Protein AF-A0A9N9S9S5-F1 (afdb_monomer_lite)

Secondary structure (DSSP, 8-state):
--HHHHHHHHHHHHHHHHHHHHHHHHHHHHHHHHHHHHHHHHHHHHHHHHHTGGGGG---TT-HHHHHHHHHHHHHH-HHHHHHHHHHHHHHHHHHHHHTT--S-HHHHHHHHHHHHHHHHHHHHHHHH-----HHHHHHHHHHHHHHHHHHHHTT-

pLDDT: mean 83.49, std 8.88, range [47.41, 94.31]

Foldseek 3Di:
DPPVVVVVVVVVVVVVVVVLVVLVVLLVVLVVLLLVLLLLLLQLVLQLVVLLPCLVVQDDPPDPVVSVVVSVVSCVPRPSNVVSVVSNVVSVVSLVVSVVSPQDDPVLSCQQSVLSSQLSNVVNCCVPVVDDDDVVSNVVSVVSNVVSVVVSVVVSD

InterPro domains:
  IPR018908 Putative transmembrane family 234 [PF10639] (36-152)
  IPR018908 Putative transmembrane family 234 [PTHR28668] (36-154)
  IPR037185 Multidrug transporter EmrE superfamily [SSF103481] (78-153)

Structure (mmCIF, N/CA/C/O backbone):
data_AF-A0A9N9S9S5-F1
#
_entry.id   AF-A0A9N9S9S5-F1
#
loop_
_atom_site.group_PDB
_atom_site.id
_atom_site.type_symbol
_atom_site.label_atom_id
_atom_site.label_alt_id
_atom_site.label_comp_id
_atom_site.label_asym_id
_atom_site.label_entity_id
_atom_site.label_seq_id
_atom_site.pdbx_PDB_ins_code
_atom_site.Cartn_x
_atom_site.Cartn_y
_atom_site.Cartn_z
_atom_site.occupancy
_atom_site.B_iso_or_equiv
_atom_site.auth_seq_id
_atom_site.auth_comp_id
_atom_site.auth_asym_id
_atom_site.auth_atom_id
_atom_site.pdbx_PDB_model_num
ATOM 1 N N . MET A 1 1 ? 35.859 -17.314 -47.568 1.00 54.88 1 MET A N 1
ATOM 2 C CA . MET A 1 1 ? 35.724 -17.801 -46.173 1.00 54.88 1 MET A CA 1
ATOM 3 C C . MET A 1 1 ? 35.019 -16.821 -45.208 1.00 54.88 1 MET A C 1
ATOM 5 O O . MET A 1 1 ? 34.924 -17.140 -44.035 1.00 54.88 1 MET A O 1
ATOM 9 N N . CYS A 1 2 ? 34.433 -15.691 -45.648 1.00 57.50 2 CYS A N 1
ATOM 10 C CA . CYS A 1 2 ? 33.842 -14.680 -44.739 1.00 57.50 2 CYS A CA 1
ATOM 11 C C . CYS A 1 2 ? 32.332 -14.821 -44.436 1.00 57.50 2 CYS A C 1
ATOM 13 O O . CYS A 1 2 ? 31.781 -13.995 -43.712 1.00 57.50 2 CYS A O 1
ATOM 15 N N . CYS A 1 3 ? 31.638 -15.824 -44.986 1.00 56.53 3 CYS A N 1
ATOM 16 C CA . CYS A 1 3 ? 30.181 -15.947 -44.824 1.00 56.53 3 CYS A CA 1
ATOM 17 C C . CYS A 1 3 ? 29.771 -16.503 -43.443 1.00 56.53 3 CYS A C 1
ATOM 19 O O . CYS A 1 3 ? 28.713 -16.152 -42.933 1.00 56.53 3 CYS A O 1
ATOM 21 N N . GLY A 1 4 ? 30.630 -17.315 -42.809 1.00 58.72 4 GLY A N 1
ATOM 22 C CA . GLY A 1 4 ? 30.365 -17.905 -41.489 1.00 58.72 4 GLY A CA 1
ATOM 23 C C . GLY A 1 4 ? 30.477 -16.913 -40.326 1.00 58.72 4 GLY A C 1
ATOM 24 O O . GLY A 1 4 ? 29.655 -16.953 -39.418 1.00 58.72 4 GLY A O 1
ATOM 25 N N . SER A 1 5 ? 31.430 -15.973 -40.381 1.00 61.41 5 SER A N 1
ATOM 26 C CA . SER A 1 5 ? 31.629 -14.977 -39.310 1.00 61.41 5 SER A CA 1
ATOM 27 C C . SER A 1 5 ? 30.457 -13.998 -39.206 1.00 61.41 5 SER A C 1
ATOM 29 O O . SER A 1 5 ? 29.951 -13.771 -38.116 1.00 61.41 5 SER A O 1
ATOM 31 N N . LYS A 1 6 ? 29.944 -13.492 -40.341 1.00 66.06 6 LYS A N 1
ATOM 32 C CA . LYS A 1 6 ? 28.780 -12.585 -40.354 1.00 66.06 6 LYS A CA 1
ATOM 33 C C . LYS A 1 6 ? 27.503 -13.253 -39.839 1.00 66.06 6 LYS A C 1
ATOM 35 O O . LYS A 1 6 ? 26.682 -12.603 -39.204 1.00 66.06 6 LYS A O 1
ATOM 40 N N . SER A 1 7 ? 27.331 -14.548 -40.110 1.00 70.12 7 SER A N 1
ATOM 41 C CA . SER A 1 7 ? 26.181 -15.310 -39.613 1.00 70.12 7 SER A CA 1
ATOM 42 C C . SER A 1 7 ? 26.247 -15.520 -38.098 1.00 70.12 7 SER A C 1
ATOM 44 O O . SER A 1 7 ? 25.217 -15.443 -37.430 1.00 70.12 7 SER A O 1
ATOM 46 N N . LEU A 1 8 ? 27.440 -15.775 -37.554 1.00 70.88 8 LEU A N 1
ATOM 47 C CA . LEU A 1 8 ? 27.661 -15.930 -36.114 1.00 70.88 8 LEU A CA 1
ATOM 48 C C . LEU A 1 8 ? 27.478 -14.602 -35.368 1.00 70.88 8 LEU A C 1
ATOM 50 O O . LEU A 1 8 ? 26.770 -14.582 -34.363 1.00 70.88 8 LEU A O 1
ATOM 54 N N . ASP A 1 9 ? 28.013 -13.499 -35.899 1.00 78.69 9 ASP A N 1
ATOM 55 C CA . ASP A 1 9 ? 27.847 -12.162 -35.310 1.00 78.69 9 ASP A CA 1
ATOM 56 C C . ASP A 1 9 ? 26.378 -11.722 -35.294 1.00 78.69 9 ASP A C 1
ATOM 58 O O . ASP A 1 9 ? 25.892 -11.240 -34.273 1.00 78.69 9 ASP A O 1
ATOM 62 N N . ASN A 1 10 ? 25.634 -11.955 -36.382 1.00 79.69 10 ASN A N 1
ATOM 63 C CA . ASN A 1 10 ? 24.202 -11.648 -36.432 1.00 79.69 10 ASN A CA 1
ATOM 64 C C . ASN A 1 10 ? 23.404 -12.488 -35.428 1.00 79.69 10 ASN A C 1
ATOM 66 O O . ASN A 1 10 ? 22.529 -11.960 -34.749 1.00 79.69 10 ASN A O 1
ATOM 70 N N . THR A 1 11 ? 23.735 -13.774 -35.280 1.00 85.31 11 THR A N 1
ATOM 71 C CA . THR A 1 11 ? 23.063 -14.654 -34.310 1.00 85.31 11 THR A CA 1
ATOM 72 C C . THR A 1 11 ? 23.349 -14.214 -32.870 1.00 85.31 11 THR A C 1
ATOM 74 O O . THR A 1 11 ? 22.448 -14.221 -32.032 1.00 85.31 11 THR A O 1
ATOM 77 N N . ALA A 1 12 ? 24.580 -13.784 -32.577 1.00 82.25 12 ALA A N 1
ATOM 78 C CA . ALA A 1 12 ? 24.959 -13.255 -31.268 1.00 82.25 12 ALA A CA 1
ATOM 79 C C . ALA A 1 12 ? 24.251 -11.922 -30.956 1.00 82.25 12 ALA A C 1
ATOM 81 O O . ALA A 1 12 ? 23.727 -11.754 -29.857 1.00 82.25 12 ALA A O 1
ATOM 82 N N . LEU A 1 13 ? 24.154 -11.014 -31.932 1.00 83.50 13 LEU A N 1
ATOM 83 C CA . LEU A 1 13 ? 23.401 -9.755 -31.826 1.00 83.50 13 LEU A CA 1
ATOM 84 C C . LEU A 1 13 ? 21.892 -9.981 -31.641 1.00 83.50 13 LEU A C 1
ATOM 86 O O . LEU A 1 13 ? 21.238 -9.295 -30.852 1.00 83.50 13 LEU A O 1
ATOM 90 N N . GLU A 1 14 ? 21.320 -10.959 -32.340 1.00 84.75 14 GLU A N 1
ATOM 91 C CA . GLU A 1 14 ? 19.917 -11.351 -32.187 1.00 84.75 14 GLU A CA 1
ATOM 92 C C . GLU A 1 14 ? 19.631 -12.028 -30.839 1.00 84.75 14 GLU A C 1
ATOM 94 O O . GLU A 1 14 ? 18.537 -11.873 -30.291 1.00 84.75 14 GLU A O 1
ATOM 99 N N . ALA A 1 15 ? 20.584 -12.788 -30.296 1.00 81.88 15 ALA A N 1
ATOM 100 C CA . ALA A 1 15 ? 20.473 -13.388 -28.970 1.00 81.88 15 ALA A CA 1
ATOM 101 C C . ALA A 1 15 ? 20.592 -12.325 -27.864 1.00 81.88 15 ALA A C 1
ATOM 103 O O . ALA A 1 15 ? 19.766 -12.304 -26.952 1.00 81.88 15 ALA A O 1
ATOM 104 N N . ASP A 1 16 ? 21.548 -11.399 -27.985 1.00 82.00 16 ASP A N 1
ATOM 105 C CA . ASP A 1 16 ? 21.746 -10.275 -27.060 1.00 82.00 16 ASP A CA 1
ATOM 106 C C . ASP A 1 16 ? 20.537 -9.324 -27.047 1.00 82.00 16 ASP A C 1
ATOM 108 O O . ASP A 1 16 ? 20.014 -8.980 -25.988 1.00 82.00 16 ASP A O 1
ATOM 112 N N . SER A 1 17 ? 20.004 -8.963 -28.219 1.00 81.12 17 SER A N 1
ATOM 113 C CA . SER A 1 17 ? 18.791 -8.137 -28.319 1.00 81.12 17 SER A CA 1
ATOM 114 C C . SER A 1 17 ? 17.546 -8.835 -27.761 1.00 81.12 17 SER A C 1
ATOM 116 O O . SER A 1 17 ? 16.758 -8.200 -27.057 1.00 81.12 17 SER A O 1
ATOM 118 N N . ARG A 1 18 ? 17.374 -10.146 -27.991 1.00 82.00 18 ARG A N 1
ATOM 119 C CA . ARG A 1 18 ? 16.298 -10.934 -27.363 1.00 82.00 18 ARG A CA 1
ATOM 120 C C . ARG A 1 18 ? 16.449 -11.008 -25.847 1.00 82.00 18 ARG A C 1
ATOM 122 O O . ARG A 1 18 ? 15.448 -10.896 -25.139 1.00 82.00 18 ARG A O 1
ATOM 129 N N . GLN A 1 19 ? 17.671 -11.160 -25.344 1.00 81.19 19 GLN A N 1
ATOM 130 C CA . GLN A 1 19 ? 17.939 -11.214 -23.912 1.00 81.19 19 GLN A CA 1
ATOM 131 C C . GLN A 1 19 ? 17.715 -9.853 -23.238 1.00 81.19 19 GLN A C 1
ATOM 133 O O . GLN A 1 19 ? 17.028 -9.807 -22.216 1.00 81.19 19 GLN A O 1
ATOM 138 N N . ARG A 1 20 ? 18.171 -8.745 -23.846 1.00 79.62 20 ARG A N 1
ATOM 139 C CA . ARG A 1 20 ? 17.842 -7.375 -23.406 1.00 79.62 20 ARG A CA 1
ATOM 140 C C . ARG A 1 20 ? 16.338 -7.131 -23.393 1.00 79.62 20 ARG A C 1
ATOM 142 O O . ARG A 1 20 ? 15.807 -6.708 -22.371 1.00 79.62 20 ARG A O 1
ATOM 149 N N . ASN A 1 21 ? 15.636 -7.457 -24.479 1.00 82.38 21 ASN A N 1
ATOM 150 C CA . ASN A 1 21 ? 14.185 -7.281 -24.547 1.00 82.38 21 ASN A CA 1
ATOM 151 C C . ASN A 1 21 ? 13.471 -8.117 -23.478 1.00 82.38 21 ASN A C 1
ATOM 153 O O . ASN A 1 21 ? 12.602 -7.605 -22.779 1.00 82.38 21 ASN A O 1
ATOM 157 N N . SER A 1 22 ? 13.855 -9.385 -23.286 1.00 80.88 22 SER A N 1
ATOM 158 C CA . SER A 1 22 ? 13.271 -10.221 -22.231 1.00 80.88 22 SER A CA 1
ATOM 159 C C . SER A 1 22 ? 13.536 -9.670 -20.828 1.00 80.88 22 SER A C 1
ATOM 161 O O . SER A 1 22 ? 12.650 -9.789 -19.980 1.00 80.88 22 SER A O 1
ATOM 163 N N . SER A 1 23 ? 14.717 -9.102 -20.575 1.00 77.12 23 SER A N 1
ATOM 164 C CA . SER A 1 23 ? 15.041 -8.444 -19.304 1.00 77.12 23 SER A CA 1
ATOM 165 C C . SER A 1 23 ? 14.154 -7.221 -19.084 1.00 77.12 23 SER A C 1
ATOM 167 O O . SER A 1 23 ? 13.489 -7.124 -18.056 1.00 77.12 23 SER A O 1
ATOM 169 N N . PHE A 1 24 ? 14.029 -6.371 -20.102 1.00 78.31 24 PHE A N 1
ATOM 170 C CA . PHE A 1 24 ? 13.201 -5.170 -20.063 1.00 78.31 24 PHE A CA 1
ATOM 171 C C . PHE A 1 24 ? 11.711 -5.483 -19.825 1.00 78.31 24 PHE A C 1
ATOM 173 O O . PHE A 1 24 ? 11.062 -4.857 -18.989 1.00 78.31 24 PHE A O 1
ATOM 180 N N . TYR A 1 25 ? 11.149 -6.500 -20.495 1.00 79.44 25 TYR A N 1
ATOM 181 C CA . TYR A 1 25 ? 9.756 -6.911 -20.261 1.00 79.44 25 TYR A CA 1
ATOM 182 C C . TYR A 1 25 ? 9.533 -7.455 -18.844 1.00 79.44 25 TYR A C 1
ATOM 184 O O . TYR A 1 25 ? 8.505 -7.164 -18.229 1.00 79.44 25 TYR A O 1
ATOM 192 N N . LYS A 1 26 ? 10.494 -8.215 -18.298 1.00 76.94 26 LYS A N 1
ATOM 193 C CA . LYS A 1 26 ? 10.446 -8.671 -16.898 1.00 76.94 26 LYS A CA 1
ATOM 194 C C . LYS A 1 26 ? 10.548 -7.497 -15.927 1.00 76.94 26 LYS A C 1
ATOM 196 O O . LYS A 1 26 ? 9.822 -7.483 -14.931 1.00 76.94 26 LYS A O 1
ATOM 201 N N . SER A 1 27 ? 11.385 -6.511 -16.245 1.00 76.12 27 SER A N 1
ATOM 202 C CA . SER A 1 27 ? 11.550 -5.285 -15.469 1.00 76.12 27 SER A CA 1
ATOM 203 C C . SER A 1 27 ? 10.244 -4.519 -15.337 1.00 76.12 27 SER A C 1
ATOM 205 O O . SER A 1 27 ? 9.685 -4.375 -14.244 1.00 76.12 27 SER A O 1
ATOM 207 N N . GLN A 1 28 ? 9.671 -4.170 -16.486 1.00 80.25 28 GLN A N 1
ATOM 208 C CA . GLN A 1 28 ? 8.401 -3.470 -16.564 1.00 80.25 28 GLN A CA 1
ATOM 209 C C . GLN A 1 28 ? 7.298 -4.241 -15.839 1.00 80.25 28 GLN A C 1
ATOM 211 O O . GLN A 1 28 ? 6.601 -3.665 -15.006 1.00 80.25 28 GLN A O 1
ATOM 216 N N . MET A 1 29 ? 7.153 -5.546 -16.081 1.00 83.19 29 MET A N 1
ATOM 217 C CA . MET A 1 29 ? 6.124 -6.353 -15.416 1.00 83.19 29 MET A CA 1
ATOM 218 C C . MET A 1 29 ? 6.258 -6.332 -13.886 1.00 83.19 29 MET A C 1
ATOM 220 O O . MET A 1 29 ? 5.259 -6.213 -13.178 1.00 83.19 29 MET A O 1
ATOM 224 N N . THR A 1 30 ? 7.481 -6.388 -13.365 1.00 81.94 30 THR A N 1
AT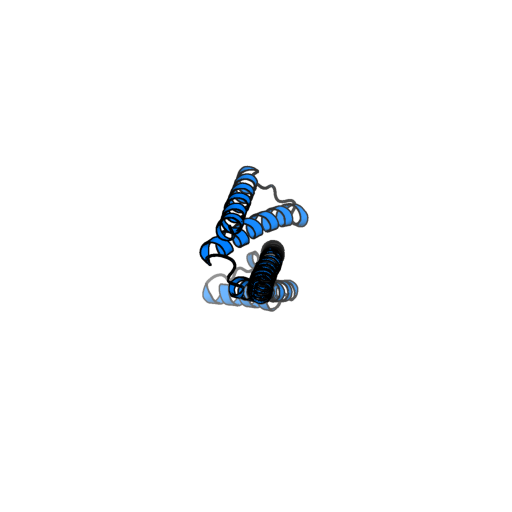OM 225 C CA . THR A 1 30 ? 7.738 -6.382 -11.919 1.00 81.94 30 THR A CA 1
ATOM 226 C C . THR A 1 30 ? 7.400 -5.032 -11.282 1.00 81.94 30 THR A C 1
ATOM 228 O O . THR A 1 30 ? 6.766 -4.999 -10.227 1.00 81.94 30 THR A O 1
ATOM 231 N N . LEU A 1 31 ? 7.734 -3.914 -11.937 1.00 83.25 31 LEU A N 1
ATOM 232 C CA . LEU A 1 31 ? 7.352 -2.577 -11.466 1.00 83.25 31 LEU A CA 1
ATOM 233 C C . LEU A 1 31 ? 5.829 -2.412 -11.391 1.00 83.25 31 LEU A C 1
ATOM 235 O O . LEU A 1 31 ? 5.313 -1.885 -10.402 1.00 83.25 31 LEU A O 1
ATOM 239 N N . HIS A 1 32 ? 5.099 -2.923 -12.389 1.00 87.38 32 HIS A N 1
ATOM 240 C CA . HIS A 1 32 ? 3.634 -2.922 -12.367 1.00 87.38 32 HIS A CA 1
ATOM 241 C C . HIS A 1 32 ? 3.087 -3.748 -11.194 1.00 87.38 32 HIS A C 1
ATOM 243 O O . HIS A 1 32 ? 2.152 -3.313 -10.525 1.00 87.38 32 HIS A O 1
ATOM 249 N N . LEU A 1 33 ? 3.682 -4.905 -10.890 1.00 89.38 33 LEU A N 1
ATOM 250 C CA . LEU A 1 33 ? 3.268 -5.733 -9.753 1.00 89.38 33 LEU A CA 1
ATOM 251 C C . LEU A 1 33 ? 3.510 -5.045 -8.401 1.00 89.38 33 LEU A C 1
ATOM 253 O O . LEU A 1 33 ? 2.635 -5.093 -7.531 1.00 89.38 33 LEU A O 1
ATOM 257 N N . TYR A 1 34 ? 4.647 -4.363 -8.220 1.00 89.44 34 TYR A N 1
ATOM 258 C CA . TYR A 1 34 ? 4.900 -3.565 -7.013 1.00 89.44 34 TYR A CA 1
ATOM 259 C C . TYR A 1 34 ? 3.918 -2.405 -6.878 1.00 89.44 34 TYR A C 1
ATOM 261 O O . TYR A 1 34 ? 3.399 -2.165 -5.788 1.00 89.44 34 TYR A O 1
ATOM 269 N N . PHE A 1 35 ? 3.608 -1.725 -7.983 1.00 90.06 35 PHE A N 1
ATOM 270 C CA . PHE A 1 35 ? 2.611 -0.661 -7.992 1.00 90.06 35 PHE A CA 1
ATOM 271 C C . PHE A 1 35 ? 1.230 -1.179 -7.572 1.00 90.06 35 PHE A C 1
ATOM 273 O O . PHE A 1 35 ? 0.614 -0.621 -6.665 1.00 90.06 35 PHE A O 1
ATOM 280 N N . MET A 1 36 ? 0.768 -2.285 -8.164 1.00 91.25 36 MET A N 1
ATOM 281 C CA . MET A 1 36 ? -0.521 -2.896 -7.813 1.00 91.25 36 MET A CA 1
ATOM 282 C C . MET A 1 36 ? -0.562 -3.338 -6.350 1.00 91.25 36 MET A C 1
ATOM 284 O O . MET A 1 36 ? -1.548 -3.087 -5.661 1.00 91.25 36 MET A O 1
ATOM 288 N N . THR A 1 37 ? 0.525 -3.931 -5.854 1.00 93.25 37 THR A N 1
ATOM 289 C CA . THR A 1 37 ? 0.673 -4.299 -4.440 1.00 93.25 37 THR A CA 1
ATOM 290 C C . THR A 1 37 ? 0.541 -3.074 -3.536 1.00 93.25 37 THR A C 1
ATOM 292 O O . THR A 1 37 ? -0.225 -3.096 -2.574 1.00 93.25 37 THR A O 1
ATOM 295 N N . ALA A 1 38 ? 1.252 -1.990 -3.854 1.00 93.25 38 ALA A N 1
ATOM 296 C CA . ALA A 1 38 ? 1.235 -0.768 -3.062 1.00 93.25 38 ALA A CA 1
ATOM 297 C C . ALA A 1 38 ? -0.138 -0.086 -3.065 1.00 93.25 38 ALA A C 1
ATOM 299 O O . ALA A 1 38 ? -0.569 0.435 -2.036 1.00 93.25 38 ALA A O 1
ATOM 300 N N . VAL A 1 39 ? -0.848 -0.111 -4.198 1.00 93.19 39 VAL A N 1
ATOM 301 C CA . VAL A 1 39 ? -2.228 0.380 -4.279 1.00 93.19 39 VAL A CA 1
ATOM 302 C C . VAL A 1 39 ? -3.146 -0.469 -3.411 1.00 93.19 39 VAL A C 1
ATOM 304 O O . VAL A 1 39 ? -3.908 0.076 -2.611 1.00 93.19 39 VAL A O 1
ATOM 307 N N . LEU A 1 40 ? -3.042 -1.793 -3.532 1.00 93.50 40 LEU A N 1
ATOM 308 C CA . LEU A 1 40 ? -3.861 -2.731 -2.781 1.00 93.50 40 LEU A CA 1
ATOM 309 C C . LEU A 1 40 ? -3.685 -2.524 -1.277 1.00 93.50 40 LEU A C 1
ATOM 311 O O . LEU A 1 40 ? -4.667 -2.242 -0.596 1.00 93.50 40 LEU A O 1
ATOM 315 N N . TRP A 1 41 ? -2.442 -2.561 -0.786 1.00 94.31 41 TRP A N 1
ATOM 316 C CA . TRP A 1 41 ? -2.124 -2.309 0.620 1.00 94.31 41 TRP A CA 1
ATOM 317 C C . TRP A 1 41 ? -2.484 -0.897 1.062 1.00 94.31 41 TRP A C 1
ATOM 319 O O . TRP A 1 41 ? -3.022 -0.712 2.151 1.00 94.31 41 TRP A O 1
ATOM 329 N N . GLY A 1 42 ? -2.235 0.114 0.232 1.00 93.31 42 GLY A N 1
ATOM 330 C CA . GLY A 1 42 ? -2.533 1.496 0.588 1.00 93.31 42 GLY A CA 1
ATOM 331 C C . GLY A 1 42 ? -4.023 1.714 0.841 1.00 93.31 42 GLY A C 1
ATOM 332 O O . GLY A 1 42 ? -4.408 2.372 1.809 1.00 93.31 42 GLY A O 1
ATOM 333 N N . VAL A 1 43 ? -4.870 1.104 0.011 1.00 93.06 43 VAL A N 1
ATOM 334 C CA . VAL A 1 43 ? -6.324 1.174 0.160 1.00 93.06 43 VAL A CA 1
ATOM 335 C C . VAL A 1 43 ? -6.799 0.311 1.329 1.00 93.06 43 VAL A C 1
ATOM 337 O O . VAL A 1 43 ? -7.510 0.808 2.210 1.00 93.06 43 VAL A O 1
ATOM 340 N N . THR A 1 44 ? -6.392 -0.961 1.392 1.00 93.62 44 THR A N 1
ATOM 341 C CA . THR A 1 44 ? -6.831 -1.880 2.455 1.00 93.62 44 THR A CA 1
ATOM 342 C C . THR A 1 44 ? -6.408 -1.406 3.837 1.00 93.62 44 THR A C 1
ATOM 344 O O . THR A 1 44 ? -7.190 -1.557 4.770 1.00 93.62 44 THR A O 1
ATOM 347 N N . ASN A 1 45 ? -5.248 -0.762 3.988 1.00 93.00 45 ASN A N 1
ATOM 348 C CA . ASN A 1 45 ? -4.792 -0.205 5.265 1.00 93.00 45 ASN A CA 1
ATOM 349 C C . ASN A 1 45 ? -5.766 0.843 5.826 1.00 93.00 45 ASN A C 1
ATOM 351 O O . ASN A 1 45 ? -6.090 0.821 7.019 1.00 93.00 45 ASN A O 1
ATOM 355 N N . VAL A 1 46 ? -6.290 1.732 4.975 1.00 92.69 46 VAL A N 1
ATOM 356 C CA . VAL A 1 46 ? -7.298 2.724 5.387 1.00 92.69 46 VAL A CA 1
ATOM 357 C C . VAL A 1 46 ? -8.631 2.047 5.686 1.00 92.69 46 VAL A C 1
ATOM 359 O O . VAL A 1 46 ? -9.253 2.339 6.709 1.00 92.69 46 VAL A O 1
ATOM 362 N N . LEU A 1 47 ? -9.064 1.111 4.838 1.00 91.25 47 LEU A N 1
ATOM 363 C CA . LEU A 1 47 ? -10.322 0.390 5.043 1.00 91.25 47 LEU A CA 1
ATOM 364 C C . LEU A 1 47 ? -10.297 -0.456 6.321 1.00 91.25 47 LEU A C 1
ATOM 366 O O . LEU A 1 47 ? -11.276 -0.447 7.059 1.00 91.25 47 LEU A O 1
ATOM 370 N N . LEU A 1 48 ? -9.192 -1.139 6.628 1.00 91.06 48 LEU A N 1
ATOM 371 C CA . LEU A 1 48 ? -9.017 -1.914 7.860 1.00 91.06 48 LEU A CA 1
ATOM 372 C C . LEU A 1 48 ? -9.135 -1.010 9.082 1.00 91.06 48 LEU A C 1
ATOM 374 O O . LEU A 1 48 ? -9.901 -1.321 9.991 1.00 91.06 48 LEU A O 1
ATOM 378 N N . LYS A 1 49 ? -8.441 0.136 9.071 1.00 89.56 49 LYS A N 1
ATOM 379 C CA . LYS A 1 49 ? -8.524 1.142 10.137 1.00 89.56 49 LYS A CA 1
ATOM 380 C C . LYS A 1 49 ? -9.940 1.693 10.292 1.00 89.56 49 LYS A C 1
ATOM 382 O O . LYS A 1 49 ? -10.393 1.914 11.411 1.00 89.56 49 LYS A O 1
ATOM 387 N N . ARG A 1 50 ? -10.651 1.917 9.186 1.00 88.50 50 ARG A N 1
ATOM 388 C CA . ARG A 1 50 ? -12.043 2.380 9.198 1.00 88.50 50 ARG A CA 1
ATOM 389 C C . ARG A 1 50 ? -12.986 1.314 9.756 1.00 88.50 50 ARG A C 1
ATOM 391 O O . ARG A 1 50 ? -13.820 1.629 10.600 1.00 88.50 50 ARG A O 1
ATOM 398 N N . ASN A 1 51 ? -12.842 0.071 9.307 1.00 87.19 51 ASN A N 1
ATOM 399 C CA . ASN A 1 51 ? -13.692 -1.057 9.686 1.00 87.19 51 ASN A CA 1
ATOM 400 C C . ASN A 1 51 ? -13.442 -1.531 11.126 1.00 87.19 51 ASN A C 1
ATOM 402 O O . ASN A 1 51 ? -14.319 -2.160 11.710 1.00 87.19 51 ASN A O 1
ATOM 406 N N . SER A 1 52 ? -12.292 -1.200 11.717 1.00 86.94 52 SER A N 1
ATOM 407 C CA . SER A 1 52 ? -11.968 -1.501 13.115 1.00 86.94 52 SER A CA 1
ATOM 408 C C . SER A 1 52 ? -12.338 -0.388 14.105 1.00 86.94 52 SER A C 1
ATOM 410 O O . SER A 1 52 ? -12.152 -0.572 15.305 1.00 86.94 52 SER A O 1
ATOM 412 N N . LYS A 1 53 ? -12.898 0.753 13.663 1.00 84.75 53 LYS A N 1
ATOM 413 C CA . LYS A 1 53 ? -13.244 1.882 14.558 1.00 84.75 53 LYS A CA 1
ATOM 414 C C . LYS A 1 53 ? -14.155 1.481 15.727 1.00 84.75 53 LYS A C 1
ATOM 416 O O . LYS A 1 53 ? -13.916 1.951 16.835 1.00 84.75 53 LYS A O 1
ATOM 421 N N . GLY A 1 54 ? -15.117 0.582 15.500 1.00 80.25 54 GLY A N 1
ATOM 422 C CA . GLY A 1 54 ? -16.055 0.112 16.531 1.00 80.25 54 GLY A CA 1
ATOM 423 C C . GLY A 1 54 ? -15.454 -0.822 17.590 1.00 80.25 54 GLY A C 1
ATOM 424 O O . GLY A 1 54 ? -16.116 -1.115 18.577 1.00 80.25 54 GLY A O 1
ATOM 425 N N . ILE A 1 55 ? -14.189 -1.245 17.449 1.00 84.00 55 ILE A N 1
ATOM 426 C CA . ILE A 1 55 ? -13.466 -1.949 18.525 1.00 84.00 55 ILE A CA 1
ATOM 427 C C . ILE A 1 55 ? -13.359 -1.070 19.771 1.00 84.00 55 ILE A C 1
ATOM 429 O O . ILE A 1 55 ? -13.443 -1.571 20.886 1.00 84.00 55 ILE A O 1
ATOM 433 N N . LYS A 1 56 ? -13.173 0.245 19.592 1.00 79.94 56 LYS A N 1
ATOM 434 C CA . LYS A 1 56 ? -12.918 1.182 20.700 1.00 79.94 56 LYS A CA 1
ATOM 435 C C . LYS A 1 56 ? -14.091 1.316 21.671 1.00 79.94 56 LYS A C 1
ATOM 437 O O . LYS A 1 56 ? -13.890 1.774 22.796 1.00 79.94 56 LYS A O 1
ATOM 442 N N . ASP A 1 57 ? -15.279 0.918 21.232 1.00 82.88 57 ASP A N 1
ATOM 443 C CA . ASP A 1 57 ? -16.503 0.953 22.026 1.00 82.88 57 ASP A CA 1
ATOM 444 C C . ASP A 1 57 ? -16.627 -0.283 22.939 1.00 82.88 57 ASP A C 1
ATOM 446 O O . ASP A 1 57 ? -17.447 -0.302 23.855 1.00 82.88 57 ASP A O 1
ATOM 450 N N . ILE A 1 58 ? -15.783 -1.304 22.743 1.00 81.31 58 ILE A N 1
ATOM 451 C CA . ILE A 1 58 ? -15.748 -2.522 23.554 1.00 81.31 58 ILE A CA 1
ATOM 452 C C . ILE A 1 58 ? -14.788 -2.306 24.719 1.00 81.31 58 ILE A C 1
ATOM 454 O O . ILE A 1 58 ? -13.569 -2.350 24.567 1.00 81.31 58 ILE A O 1
ATOM 458 N N . LYS A 1 59 ? -15.340 -2.097 25.913 1.00 82.25 59 LYS A N 1
ATOM 459 C CA . LYS A 1 59 ? -14.567 -2.047 27.156 1.00 82.25 59 LYS A CA 1
ATOM 460 C C . LYS A 1 59 ? -15.088 -3.104 28.112 1.00 82.25 59 LYS A C 1
ATOM 462 O O . LYS A 1 59 ? -16.243 -3.057 28.521 1.00 82.25 59 LYS A O 1
ATOM 467 N N . ILE A 1 60 ? -14.228 -4.058 28.455 1.00 80.38 60 ILE A N 1
ATOM 468 C CA . ILE A 1 60 ? -14.491 -5.023 29.520 1.00 80.38 60 ILE A CA 1
ATOM 469 C C . ILE A 1 60 ? -13.660 -4.602 30.720 1.00 80.38 60 ILE A C 1
ATOM 471 O O . ILE A 1 60 ? -12.430 -4.634 30.684 1.00 80.38 60 ILE A O 1
ATOM 475 N N . GLU A 1 61 ? -14.340 -4.199 31.785 1.00 72.62 61 GLU A N 1
ATOM 476 C CA . GLU A 1 61 ? -13.678 -3.891 33.043 1.00 72.62 61 GLU A CA 1
ATOM 477 C C . GLU A 1 61 ? -13.198 -5.193 33.703 1.00 72.62 61 GLU A C 1
ATOM 479 O O . GLU A 1 61 ? -13.881 -6.217 33.672 1.00 72.62 61 GLU A O 1
ATOM 484 N N . ASN A 1 62 ? -12.007 -5.154 34.303 1.00 73.25 62 ASN A N 1
ATOM 485 C CA . ASN A 1 62 ? -11.412 -6.220 35.123 1.00 73.25 62 ASN A CA 1
ATOM 486 C C . ASN A 1 62 ? -10.756 -7.425 34.416 1.00 73.25 62 ASN A C 1
ATOM 488 O O . ASN A 1 62 ? -10.287 -8.328 35.105 1.00 73.25 62 ASN A O 1
ATOM 492 N N . SER A 1 63 ? -10.604 -7.453 33.083 1.00 83.94 63 SER A N 1
ATOM 493 C CA . SER A 1 63 ? -9.736 -8.462 32.438 1.00 83.94 63 SER A CA 1
ATOM 494 C C . SER A 1 63 ? -9.224 -8.056 31.054 1.00 83.94 63 SER A C 1
ATOM 496 O O . SER A 1 63 ? -9.989 -7.949 30.097 1.00 83.94 63 SER A O 1
ATOM 498 N N . LYS A 1 64 ? -7.893 -7.930 30.925 1.00 85.62 64 LYS A N 1
ATOM 499 C CA . LYS A 1 64 ? -7.216 -7.646 29.644 1.00 85.62 64 LYS A CA 1
ATOM 500 C C . LYS A 1 64 ? -7.391 -8.775 28.625 1.00 85.62 64 LYS A C 1
ATOM 502 O O . LYS A 1 64 ? -7.532 -8.510 27.438 1.00 85.62 64 LYS A O 1
ATOM 507 N N . VAL A 1 65 ? -7.395 -10.030 29.082 1.00 89.38 65 VA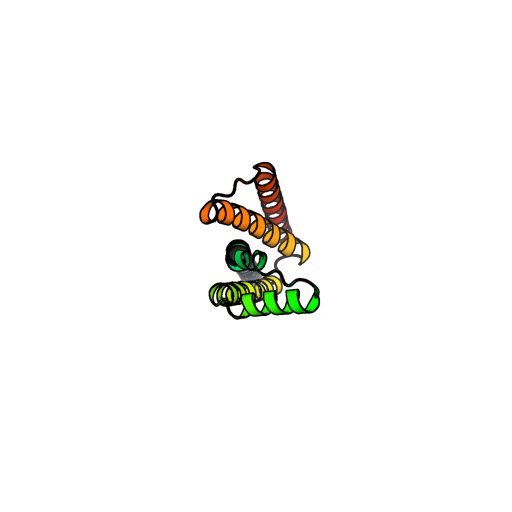L A N 1
ATOM 508 C CA . VAL A 1 65 ? -7.548 -11.198 28.197 1.00 89.38 65 VAL A CA 1
ATOM 509 C C . VAL A 1 65 ? -8.961 -11.246 27.623 1.00 89.38 65 VAL A C 1
ATOM 511 O O . VAL A 1 65 ? -9.128 -11.420 26.419 1.00 89.38 65 VAL A O 1
ATOM 514 N N . ASN A 1 66 ? -9.976 -11.018 28.461 1.00 85.81 66 ASN A N 1
ATOM 515 C CA . ASN A 1 66 ? -11.365 -11.002 28.004 1.00 85.81 66 ASN A CA 1
ATOM 516 C C . ASN A 1 66 ? -11.629 -9.819 27.073 1.00 85.81 66 ASN A C 1
ATOM 518 O O . ASN A 1 66 ? -12.360 -9.977 26.099 1.00 85.81 66 ASN A O 1
ATOM 522 N N . GLN A 1 67 ? -11.000 -8.667 27.330 1.00 88.44 67 GLN A N 1
ATOM 523 C CA . GLN A 1 67 ? -11.050 -7.524 26.425 1.00 88.44 67 GLN A CA 1
ATOM 524 C C . GLN A 1 67 ? -10.497 -7.889 25.039 1.00 88.44 67 GLN A C 1
ATOM 526 O O . GLN A 1 67 ? -11.224 -7.760 24.060 1.00 88.44 67 GLN A O 1
ATOM 531 N N . ILE A 1 68 ? -9.278 -8.439 24.951 1.00 86.94 68 ILE A N 1
ATOM 532 C CA . ILE A 1 68 ? -8.688 -8.867 23.668 1.00 86.94 68 ILE A CA 1
ATOM 533 C C . ILE A 1 68 ? -9.588 -9.890 22.961 1.00 86.94 68 ILE A C 1
ATOM 535 O O . ILE A 1 68 ? -9.795 -9.802 21.753 1.00 86.94 68 ILE A O 1
ATOM 539 N N . LEU A 1 69 ? -10.157 -10.847 23.699 1.00 89.38 69 LEU A N 1
ATOM 540 C CA . LEU A 1 69 ? -11.028 -11.868 23.119 1.00 89.38 69 LEU A CA 1
ATOM 541 C C . LEU A 1 69 ? -12.335 -11.271 22.569 1.00 89.38 69 LEU A C 1
ATOM 543 O O . LEU A 1 69 ? -12.806 -11.689 21.512 1.00 89.38 69 LEU A O 1
ATOM 547 N N . ALA A 1 70 ? -12.908 -10.278 23.252 1.00 86.19 70 ALA A N 1
ATOM 548 C CA . ALA A 1 70 ? -14.103 -9.570 22.801 1.00 86.19 70 ALA A CA 1
ATOM 549 C C . ALA A 1 70 ? -13.826 -8.680 21.579 1.00 86.19 70 ALA A C 1
ATOM 551 O O . ALA A 1 70 ? -14.611 -8.688 20.630 1.00 86.19 70 ALA A O 1
ATOM 552 N N . GLU A 1 71 ? -12.691 -7.977 21.563 1.00 87.69 71 GLU A N 1
ATOM 553 C CA . GLU A 1 71 ? -12.229 -7.196 20.411 1.00 87.69 71 GLU A CA 1
ATOM 554 C C . GLU A 1 71 ? -11.977 -8.101 19.192 1.00 87.69 71 GLU A C 1
ATOM 556 O O . GLU A 1 71 ? -12.437 -7.806 18.086 1.00 87.69 71 GLU A O 1
ATOM 561 N N . LEU A 1 72 ? -11.323 -9.252 19.395 1.00 86.19 72 LEU A N 1
ATOM 562 C CA . LEU A 1 72 ? -11.074 -10.236 18.341 1.00 86.19 72 LEU A CA 1
ATOM 563 C C . LEU A 1 72 ? -12.379 -10.849 17.824 1.00 86.19 72 LEU A C 1
ATOM 565 O O . LEU A 1 72 ? -12.547 -10.998 16.615 1.00 86.19 72 LEU A O 1
ATOM 569 N N . LYS A 1 73 ? -13.328 -11.158 18.716 1.00 87.31 73 LYS A N 1
ATOM 570 C CA . LYS A 1 73 ? -14.655 -11.650 18.332 1.00 87.31 73 LYS A CA 1
ATOM 571 C C . LYS A 1 73 ? -15.399 -10.624 17.480 1.00 87.31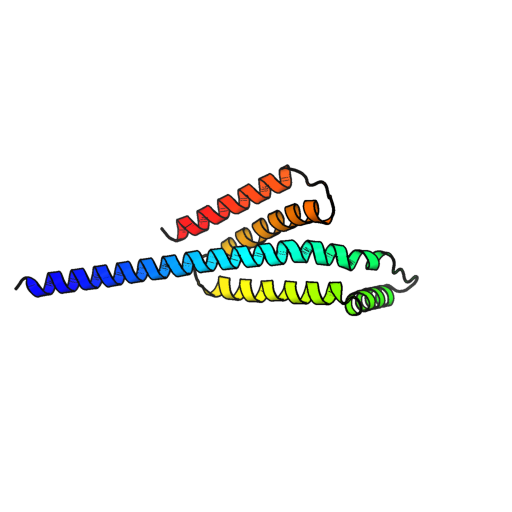 73 LYS A C 1
ATOM 573 O O . LYS A 1 73 ? -15.964 -11.005 16.463 1.00 87.31 73 LYS A O 1
ATOM 578 N N . TYR A 1 74 ? -15.372 -9.344 17.854 1.00 87.69 74 TYR A N 1
ATOM 579 C CA . TYR A 1 74 ? -15.987 -8.267 17.072 1.00 87.69 74 TYR A CA 1
ATOM 580 C C . TYR A 1 74 ? -15.361 -8.122 15.682 1.00 87.69 74 TYR A C 1
ATOM 582 O O . TYR A 1 74 ? -16.064 -7.979 14.683 1.00 87.69 74 TYR A O 1
ATOM 590 N N . LEU A 1 75 ? -14.032 -8.193 15.602 1.00 86.00 75 LEU A N 1
ATOM 591 C CA . LEU A 1 75 ? -13.326 -8.177 14.324 1.00 86.00 75 LEU A CA 1
ATOM 592 C C . LEU A 1 75 ? -13.681 -9.381 13.450 1.00 86.00 75 LEU A C 1
ATOM 594 O O . LEU A 1 75 ? -13.913 -9.219 12.253 1.00 86.00 75 LEU A O 1
ATOM 598 N N . ALA A 1 76 ? -13.747 -10.570 14.049 1.00 84.31 76 ALA A N 1
ATOM 599 C CA . ALA A 1 76 ? -14.067 -11.809 13.354 1.00 84.31 76 ALA A CA 1
ATOM 600 C C . ALA A 1 76 ? -15.522 -11.853 12.859 1.00 84.31 76 ALA A C 1
ATOM 602 O O . ALA A 1 76 ? -15.787 -12.418 11.801 1.00 84.31 76 ALA A O 1
ATOM 603 N N . THR A 1 77 ? -16.468 -11.240 13.579 1.00 86.19 77 THR A N 1
ATOM 604 C CA . THR A 1 77 ? -17.873 -11.153 13.146 1.00 86.19 77 THR A CA 1
ATOM 605 C C . THR A 1 77 ? -18.130 -10.012 12.160 1.00 86.19 77 THR A C 1
ATOM 607 O O . THR A 1 77 ? -19.163 -9.997 11.487 1.00 86.19 77 THR A O 1
ATOM 610 N N . ASN A 1 78 ? -17.198 -9.067 12.017 1.00 87.88 78 ASN A N 1
ATOM 611 C CA . ASN A 1 78 ? -17.306 -7.985 11.050 1.00 87.88 78 ASN A CA 1
ATOM 612 C C . ASN A 1 78 ? -16.893 -8.452 9.644 1.00 87.88 78 ASN A C 1
ATOM 614 O O . ASN A 1 78 ? -15.724 -8.405 9.257 1.00 87.88 78 ASN A O 1
ATOM 618 N N . TRP A 1 79 ? -17.883 -8.823 8.828 1.00 86.50 79 TRP A N 1
ATOM 619 C CA . TRP A 1 79 ? -17.667 -9.260 7.443 1.00 86.50 79 TRP A CA 1
ATOM 620 C C . TRP A 1 79 ? -16.896 -8.240 6.584 1.00 86.50 79 TRP A C 1
ATOM 622 O O . TRP A 1 79 ? -16.091 -8.625 5.734 1.00 86.50 79 TRP A O 1
ATOM 632 N N . LYS A 1 80 ? -17.067 -6.929 6.819 1.00 87.81 80 LYS A N 1
ATOM 633 C CA . LYS A 1 80 ? -16.316 -5.886 6.091 1.00 87.81 80 LYS A CA 1
ATOM 634 C C . LYS A 1 80 ? -14.836 -5.893 6.466 1.00 87.81 80 LYS A C 1
ATOM 636 O O . LYS A 1 80 ? -13.979 -5.680 5.611 1.00 87.81 80 LYS A O 1
ATOM 641 N N . TYR A 1 81 ? -14.530 -6.151 7.736 1.00 89.69 81 TYR A N 1
ATOM 642 C CA . TYR A 1 81 ? -13.152 -6.307 8.185 1.00 89.69 81 TYR A CA 1
ATOM 643 C C . TYR A 1 81 ? -12.529 -7.568 7.585 1.00 89.69 81 TYR A C 1
ATOM 645 O O . TYR A 1 81 ? -11.460 -7.481 6.989 1.00 89.69 81 TYR A O 1
ATOM 653 N N . PHE A 1 82 ? -13.226 -8.706 7.656 1.00 88.12 82 PHE A N 1
ATOM 654 C CA . PHE A 1 82 ? -12.721 -9.978 7.136 1.00 88.12 82 PHE A CA 1
ATOM 655 C C . PHE A 1 82 ? -12.467 -9.943 5.624 1.00 88.12 82 PHE A C 1
ATOM 657 O O . PHE A 1 82 ? -11.408 -10.357 5.160 1.00 88.12 82 PHE A O 1
ATOM 664 N N . THR A 1 83 ? -13.395 -9.377 4.849 1.00 88.06 83 THR A N 1
ATOM 665 C CA . THR A 1 83 ? -13.221 -9.202 3.397 1.00 88.06 83 THR A CA 1
ATOM 666 C C . THR A 1 83 ? -12.039 -8.291 3.076 1.00 88.06 83 THR A C 1
ATOM 668 O O . THR A 1 83 ? -11.199 -8.648 2.253 1.00 88.06 83 THR A O 1
ATOM 671 N N . THR A 1 84 ? -11.907 -7.157 3.773 1.00 90.12 84 THR A N 1
ATOM 672 C CA . THR A 1 84 ? -10.765 -6.248 3.584 1.00 90.12 84 THR A CA 1
ATOM 673 C C . THR A 1 84 ? -9.446 -6.922 3.975 1.00 90.12 84 THR A C 1
ATOM 675 O O . THR A 1 84 ? -8.442 -6.759 3.288 1.00 90.12 84 THR A O 1
ATOM 678 N N . PHE A 1 85 ? -9.441 -7.713 5.050 1.00 90.56 85 PHE A N 1
ATOM 679 C CA . PHE A 1 85 ? -8.281 -8.487 5.482 1.00 90.56 85 PHE A CA 1
ATOM 680 C C . PHE A 1 85 ? -7.889 -9.551 4.450 1.00 90.56 85 PHE A C 1
ATOM 682 O O . PHE A 1 85 ? -6.712 -9.677 4.128 1.00 90.56 85 PHE A O 1
ATOM 689 N N . GLY A 1 86 ? -8.860 -10.265 3.873 1.00 90.38 86 GLY A N 1
ATOM 690 C CA . GLY A 1 86 ? -8.612 -11.226 2.797 1.00 90.38 86 GLY A CA 1
ATOM 691 C C . GLY A 1 86 ? -7.971 -10.567 1.575 1.00 90.38 86 GLY A C 1
ATOM 692 O O . GLY A 1 86 ? -6.947 -11.038 1.084 1.00 90.38 86 GLY A O 1
ATOM 693 N N . VAL A 1 87 ? -8.503 -9.420 1.143 1.00 89.38 87 VAL A N 1
ATOM 694 C CA . VAL A 1 87 ? -7.917 -8.628 0.047 1.00 89.38 87 VAL A CA 1
ATOM 695 C C . VAL A 1 87 ? -6.507 -8.140 0.404 1.00 89.38 87 VAL A C 1
ATOM 697 O O . VAL A 1 87 ? -5.611 -8.186 -0.434 1.00 89.38 87 VAL A O 1
ATOM 700 N N . ASN A 1 88 ? -6.267 -7.749 1.657 1.00 92.25 88 ASN A N 1
ATOM 701 C CA . ASN A 1 88 ? -4.944 -7.340 2.126 1.00 92.25 88 ASN A CA 1
ATOM 702 C C . ASN A 1 88 ? -3.897 -8.465 2.008 1.00 92.25 88 ASN A C 1
ATOM 704 O O . ASN A 1 88 ? -2.745 -8.200 1.664 1.00 92.25 88 ASN A O 1
ATOM 708 N N . GLN A 1 89 ? -4.293 -9.721 2.248 1.00 92.31 89 GLN A N 1
ATOM 709 C CA . GLN A 1 89 ? -3.402 -10.877 2.099 1.00 92.31 89 GLN A CA 1
ATOM 710 C C . GLN A 1 89 ? -3.057 -11.186 0.638 1.00 92.31 89 GLN A C 1
ATOM 712 O O . GLN A 1 89 ? -1.953 -11.657 0.364 1.00 92.31 89 GLN A O 1
ATOM 717 N N . LEU A 1 90 ? -3.936 -10.860 -0.317 1.00 90.44 90 LEU A N 1
ATOM 718 C CA . LEU A 1 90 ? -3.610 -10.977 -1.745 1.00 90.44 90 LEU A CA 1
ATOM 719 C C . LEU A 1 90 ? -2.440 -10.066 -2.142 1.00 90.44 90 LEU A C 1
ATOM 721 O O . LEU A 1 90 ? -1.655 -10.428 -3.017 1.00 90.44 90 LEU A O 1
ATOM 725 N N . GLY A 1 91 ? -2.266 -8.932 -1.454 1.00 88.69 91 GLY A N 1
ATOM 726 C CA . GLY A 1 91 ? -1.099 -8.066 -1.634 1.00 88.69 91 GLY A CA 1
ATOM 727 C C . GLY A 1 91 ? 0.211 -8.789 -1.340 1.00 88.69 91 GLY A C 1
ATOM 728 O O . GLY A 1 91 ? 1.151 -8.683 -2.119 1.00 88.69 91 GLY A O 1
ATOM 729 N N . SER A 1 92 ? 0.252 -9.620 -0.298 1.00 90.31 92 SER A N 1
ATOM 730 C CA . SER A 1 92 ? 1.434 -10.425 0.031 1.00 90.31 92 SER A CA 1
ATOM 731 C C . SER A 1 92 ? 1.780 -11.429 -1.072 1.00 90.31 92 SER A C 1
ATOM 733 O O . SER A 1 92 ? 2.956 -11.634 -1.362 1.00 90.31 92 SER A O 1
ATOM 735 N N . VAL A 1 93 ? 0.774 -12.028 -1.722 1.00 89.88 93 VAL A N 1
ATOM 736 C CA . VAL A 1 93 ? 0.977 -12.975 -2.834 1.00 89.88 93 VAL A CA 1
ATOM 737 C C . VAL A 1 93 ? 1.550 -12.261 -4.059 1.00 89.88 93 VAL A C 1
ATOM 739 O O . VAL A 1 93 ? 2.539 -12.723 -4.631 1.00 89.88 93 VAL A O 1
ATOM 742 N N . LEU A 1 94 ? 0.971 -11.114 -4.431 1.00 87.88 94 LEU A N 1
ATOM 743 C CA . LEU A 1 94 ? 1.470 -10.284 -5.533 1.00 87.88 94 LEU A CA 1
ATOM 744 C C . LEU A 1 94 ? 2.900 -9.802 -5.268 1.00 87.88 94 LEU A C 1
ATOM 746 O O . LEU A 1 94 ? 3.757 -9.897 -6.147 1.00 87.88 94 LEU A O 1
ATOM 750 N N . TYR A 1 95 ? 3.172 -9.354 -4.042 1.00 88.50 95 TYR A N 1
ATOM 751 C CA . TYR A 1 95 ? 4.490 -8.897 -3.622 1.00 88.50 95 TYR A CA 1
ATOM 752 C C . TYR A 1 95 ? 5.534 -10.011 -3.682 1.00 88.50 95 TYR A C 1
ATOM 754 O O . TYR A 1 95 ? 6.620 -9.825 -4.228 1.00 88.50 95 TYR A O 1
ATOM 762 N N . PHE A 1 96 ? 5.195 -11.193 -3.163 1.00 89.88 96 PHE A N 1
ATOM 763 C CA . PHE A 1 96 ? 6.076 -12.353 -3.213 1.00 89.88 96 PHE A CA 1
ATOM 764 C C . PHE A 1 96 ? 6.379 -12.752 -4.658 1.00 89.88 96 PHE A C 1
ATOM 766 O O . PHE A 1 96 ? 7.534 -12.999 -5.001 1.00 89.88 96 PHE A O 1
ATOM 773 N N . TYR A 1 97 ? 5.371 -12.758 -5.533 1.00 87.06 97 TYR A N 1
ATOM 774 C CA . TYR A 1 97 ? 5.581 -13.042 -6.950 1.00 87.06 97 TYR A CA 1
ATOM 775 C C . TYR A 1 97 ? 6.505 -12.010 -7.614 1.00 87.06 97 TYR A C 1
ATOM 777 O O . TYR A 1 97 ? 7.413 -12.394 -8.347 1.00 87.06 97 TYR A O 1
ATOM 785 N N . ALA A 1 98 ? 6.336 -10.720 -7.308 1.00 85.12 98 ALA A N 1
ATOM 786 C CA . ALA A 1 98 ? 7.192 -9.651 -7.821 1.00 85.12 98 ALA A CA 1
ATOM 787 C C . ALA A 1 98 ? 8.658 -9.800 -7.368 1.00 85.12 98 ALA A C 1
ATOM 789 O O . ALA A 1 98 ? 9.570 -9.696 -8.187 1.00 85.12 98 ALA A O 1
ATOM 790 N N . LEU A 1 99 ? 8.894 -10.132 -6.094 1.00 84.69 99 LEU A N 1
ATOM 791 C CA . LEU A 1 99 ? 10.244 -10.349 -5.556 1.00 84.69 99 LEU A CA 1
ATOM 792 C C . LEU A 1 99 ? 10.995 -11.492 -6.252 1.00 84.69 99 LEU A C 1
ATOM 794 O O . LEU A 1 99 ? 12.210 -11.417 -6.438 1.00 84.69 99 LEU A O 1
ATOM 798 N N . ASN A 1 100 ? 10.287 -12.542 -6.670 1.00 83.44 100 ASN A N 1
ATOM 799 C CA . ASN A 1 100 ? 10.900 -13.688 -7.344 1.00 83.44 100 ASN A CA 1
ATOM 800 C C . ASN A 1 100 ? 11.405 -13.367 -8.767 1.00 83.44 100 ASN A C 1
ATOM 802 O O . ASN A 1 100 ? 12.168 -14.152 -9.329 1.00 83.44 100 ASN A O 1
ATOM 806 N N . GLN A 1 101 ? 11.052 -12.211 -9.344 1.00 72.69 101 GLN A N 1
ATOM 807 C CA . GLN A 1 101 ? 11.431 -11.825 -10.712 1.00 72.69 101 GLN A CA 1
ATOM 808 C C . GLN A 1 101 ? 12.863 -11.260 -10.849 1.00 72.69 101 GLN A C 1
ATOM 810 O O . GLN A 1 101 ? 13.240 -10.817 -11.931 1.00 72.69 101 GLN A O 1
ATOM 815 N N . LYS A 1 102 ? 13.694 -11.315 -9.791 1.00 66.00 102 LYS A N 1
ATOM 816 C CA . LYS A 1 102 ? 15.143 -10.982 -9.799 1.00 66.00 102 LYS A CA 1
ATOM 817 C C . LYS A 1 102 ? 15.530 -9.550 -10.219 1.00 66.00 102 LYS A C 1
ATOM 819 O O . LYS A 1 102 ? 16.705 -9.298 -10.460 1.00 66.00 102 LYS A O 1
ATOM 824 N N . LEU A 1 103 ? 14.593 -8.604 -10.271 1.00 61.91 103 LEU A N 1
ATOM 825 C CA . LEU A 1 103 ? 14.864 -7.283 -10.849 1.00 61.91 103 LEU A CA 1
ATOM 826 C C . LEU A 1 103 ? 15.718 -6.349 -9.973 1.00 61.91 103 LEU A C 1
ATOM 828 O O . LEU A 1 103 ? 16.422 -5.480 -10.476 1.00 61.91 103 LEU A O 1
ATOM 832 N N . SER A 1 104 ? 15.642 -6.475 -8.651 1.00 63.16 104 SER A N 1
ATOM 833 C CA . SER A 1 104 ? 16.290 -5.532 -7.734 1.00 63.16 104 SER A CA 1
ATOM 834 C C . SER A 1 104 ? 16.650 -6.222 -6.427 1.00 63.16 104 SER A C 1
ATOM 836 O O . SER A 1 104 ? 16.056 -7.243 -6.070 1.00 63.16 104 SER A O 1
ATOM 838 N N . SER A 1 105 ? 17.607 -5.662 -5.683 1.00 76.00 105 SER A N 1
ATOM 839 C CA . SER A 1 105 ? 17.878 -6.133 -4.327 1.00 76.00 105 SER A CA 1
ATOM 840 C C . SER A 1 105 ? 16.609 -6.008 -3.477 1.00 76.00 105 SER A C 1
ATOM 842 O O . SER A 1 105 ? 15.885 -5.011 -3.550 1.00 76.00 105 SER A O 1
ATOM 844 N N . LEU A 1 106 ? 16.331 -7.039 -2.673 1.00 83.06 106 LEU A N 1
ATOM 845 C CA . LEU A 1 106 ? 15.138 -7.135 -1.823 1.00 83.06 106 LEU A CA 1
ATOM 846 C C . LEU A 1 106 ? 14.867 -5.830 -1.054 1.00 83.06 106 LEU A C 1
ATOM 848 O O . LEU A 1 106 ? 13.731 -5.372 -0.977 1.00 83.06 106 LEU A O 1
ATOM 852 N N . SER A 1 107 ? 15.921 -5.191 -0.545 1.00 84.69 107 SER A N 1
ATOM 853 C CA . SER A 1 107 ? 15.840 -3.936 0.203 1.00 84.69 107 SER A CA 1
ATOM 854 C C . SER A 1 107 ? 15.257 -2.776 -0.607 1.00 84.69 107 SER A C 1
ATOM 856 O O . SER A 1 107 ? 14.427 -2.032 -0.088 1.00 84.69 107 SER A O 1
ATOM 858 N N . VAL A 1 108 ? 15.649 -2.618 -1.876 1.00 81.44 108 VAL A N 1
ATOM 859 C CA . VAL A 1 108 ? 15.155 -1.523 -2.727 1.00 81.44 108 VAL A CA 1
ATOM 860 C C . VAL A 1 108 ? 13.674 -1.727 -3.042 1.00 81.44 108 VAL A C 1
ATOM 862 O O . VAL A 1 108 ? 12.890 -0.786 -2.919 1.00 81.44 108 VAL A O 1
ATOM 865 N N . ALA A 1 109 ? 13.270 -2.965 -3.347 1.00 84.75 109 ALA A N 1
ATOM 866 C CA . ALA A 1 109 ? 11.871 -3.317 -3.594 1.00 84.75 109 ALA A CA 1
ATOM 867 C C . ALA A 1 109 ? 10.967 -3.025 -2.382 1.00 84.75 109 ALA A C 1
ATOM 869 O O . ALA A 1 109 ? 9.876 -2.465 -2.540 1.00 84.75 109 ALA A O 1
ATOM 870 N N . VAL A 1 110 ? 11.441 -3.338 -1.169 1.00 86.94 110 VAL A N 1
ATOM 871 C CA . VAL A 1 110 ? 10.730 -3.039 0.085 1.00 86.94 110 VAL A CA 1
ATOM 872 C C . VAL A 1 110 ? 10.579 -1.530 0.280 1.00 86.94 110 VAL A C 1
ATOM 874 O O . VAL A 1 110 ? 9.474 -1.057 0.545 1.00 86.94 110 VAL A O 1
ATOM 877 N N . ILE A 1 111 ? 11.666 -0.762 0.136 1.00 87.38 111 ILE A N 1
ATOM 878 C CA . ILE A 1 111 ? 11.655 0.698 0.333 1.00 87.38 111 ILE A CA 1
ATOM 879 C C . ILE A 1 111 ? 10.717 1.373 -0.672 1.00 87.38 111 ILE A C 1
ATOM 881 O O . ILE A 1 111 ? 9.925 2.236 -0.281 1.00 87.38 111 ILE A O 1
ATOM 885 N N . PHE A 1 112 ? 10.766 0.953 -1.937 1.00 86.62 112 PHE A N 1
ATOM 886 C CA . PHE A 1 112 ? 9.900 1.460 -2.997 1.00 86.62 112 PHE A CA 1
ATOM 887 C C . PHE A 1 112 ? 8.423 1.175 -2.702 1.00 86.62 112 PHE A C 1
ATOM 889 O O . PHE A 1 112 ? 7.612 2.097 -2.590 1.00 86.62 112 PHE A O 1
ATOM 896 N N . THR A 1 113 ? 8.078 -0.100 -2.500 1.00 90.25 113 THR A N 1
ATOM 897 C CA . THR A 1 113 ? 6.687 -0.540 -2.310 1.00 90.25 113 THR A CA 1
ATOM 898 C C . THR A 1 113 ? 6.077 0.066 -1.051 1.00 90.25 113 THR A C 1
ATOM 900 O O . THR A 1 113 ? 4.938 0.531 -1.076 1.00 90.25 113 THR A O 1
ATOM 903 N N . ASN A 1 114 ? 6.827 0.116 0.052 1.00 91.44 114 ASN A N 1
ATOM 904 C CA . ASN A 1 114 ? 6.337 0.657 1.318 1.00 91.44 114 ASN A CA 1
ATOM 905 C C . ASN A 1 114 ? 6.114 2.178 1.248 1.00 91.44 114 ASN A C 1
ATOM 907 O O . ASN A 1 114 ? 5.104 2.692 1.730 1.00 91.44 114 ASN A O 1
ATOM 911 N N . SER A 1 115 ? 7.015 2.908 0.588 1.00 91.38 115 SER A N 1
ATOM 912 C CA . SER A 1 115 ? 6.872 4.360 0.411 1.00 91.38 115 SER A CA 1
ATOM 913 C C . SER A 1 115 ? 5.688 4.707 -0.484 1.00 91.38 115 SER A C 1
ATOM 915 O O . SER A 1 115 ? 4.887 5.581 -0.147 1.00 91.38 115 SER A O 1
ATOM 917 N N . LEU A 1 116 ? 5.507 3.961 -1.574 1.00 90.06 116 LEU A N 1
ATOM 918 C CA . LEU A 1 116 ? 4.341 4.101 -2.436 1.00 90.06 116 LEU A CA 1
ATOM 919 C C . LEU A 1 116 ? 3.046 3.738 -1.691 1.00 90.06 116 LEU A C 1
ATOM 921 O O . LEU A 1 116 ? 2.063 4.470 -1.776 1.00 90.06 116 LEU A O 1
ATOM 925 N N . THR A 1 117 ? 3.061 2.673 -0.883 1.00 93.62 117 THR A N 1
ATOM 926 C CA . THR A 1 117 ? 1.929 2.283 -0.022 1.00 93.62 117 THR A CA 1
ATOM 927 C C . THR A 1 117 ? 1.541 3.423 0.914 1.00 93.62 117 THR A C 1
ATOM 929 O O . THR A 1 117 ? 0.358 3.727 1.052 1.00 93.62 117 THR A O 1
ATOM 932 N N . MET A 1 118 ? 2.515 4.103 1.524 1.00 91.12 118 MET A N 1
ATOM 933 C CA . MET A 1 118 ? 2.277 5.271 2.377 1.00 91.12 118 MET A CA 1
ATOM 934 C C . MET A 1 118 ? 1.646 6.442 1.614 1.00 91.12 118 MET A C 1
ATOM 936 O O . MET A 1 118 ? 0.722 7.082 2.126 1.00 91.12 118 MET A O 1
ATOM 940 N N . LEU A 1 119 ? 2.095 6.710 0.384 1.00 91.81 119 LEU A N 1
ATOM 941 C CA . LEU A 1 119 ? 1.494 7.732 -0.479 1.00 91.81 119 LEU A CA 1
ATOM 942 C C . LEU A 1 119 ? 0.040 7.389 -0.818 1.00 91.81 119 LEU A C 1
ATOM 944 O O . LEU A 1 119 ? -0.846 8.220 -0.612 1.00 91.81 119 LEU A O 1
ATOM 948 N N . ILE A 1 120 ? -0.230 6.156 -1.253 1.00 92.56 120 ILE A N 1
ATOM 949 C CA . ILE A 1 120 ? -1.594 5.715 -1.567 1.00 92.56 120 ILE A CA 1
ATOM 950 C C . ILE A 1 120 ? -2.475 5.701 -0.315 1.00 92.56 120 ILE A C 1
ATOM 952 O O . ILE A 1 120 ? -3.617 6.152 -0.373 1.00 92.56 120 ILE A O 1
ATOM 956 N N . THR A 1 121 ? -1.955 5.262 0.833 1.00 92.19 121 THR A N 1
ATOM 957 C CA . THR A 1 121 ? -2.661 5.317 2.128 1.00 92.19 121 THR A CA 1
ATOM 958 C C . THR A 1 121 ? -3.050 6.752 2.462 1.00 92.19 121 THR A C 1
ATOM 960 O O . THR A 1 121 ? -4.167 7.011 2.910 1.00 92.19 121 THR A O 1
ATOM 963 N N . SER A 1 122 ? -2.142 7.700 2.221 1.00 90.44 122 SER A N 1
ATOM 964 C CA . SER A 1 122 ? -2.377 9.118 2.479 1.00 90.44 122 SER A CA 1
ATOM 965 C C . SER A 1 122 ? -3.491 9.665 1.588 1.00 90.44 122 SER A C 1
ATOM 967 O O . SER A 1 122 ? -4.468 10.218 2.091 1.00 90.44 122 SER A O 1
ATOM 969 N N . VAL A 1 123 ? -3.393 9.440 0.276 1.00 90.06 123 VAL A N 1
ATOM 970 C CA . VAL A 1 123 ? -4.425 9.844 -0.691 1.00 90.06 123 VAL A CA 1
ATOM 971 C C . VAL A 1 123 ? -5.770 9.202 -0.346 1.00 90.06 123 VAL A C 1
ATOM 973 O O . VAL A 1 123 ? -6.780 9.894 -0.250 1.00 90.06 123 VAL A O 1
ATOM 976 N N . THR A 1 124 ? -5.781 7.899 -0.066 1.00 91.50 124 THR A N 1
ATOM 977 C CA . THR A 1 124 ? -6.998 7.163 0.298 1.00 91.50 124 THR A CA 1
ATOM 978 C C . THR A 1 124 ? -7.610 7.713 1.583 1.00 91.50 124 THR A C 1
ATOM 980 O O . THR A 1 124 ? -8.819 7.892 1.648 1.00 91.50 124 THR A O 1
ATOM 983 N N . SER A 1 125 ? -6.803 8.045 2.593 1.00 89.88 125 SER A N 1
ATOM 984 C CA . SER A 1 125 ? -7.293 8.621 3.854 1.00 89.88 125 SER A CA 1
ATOM 985 C C . SER A 1 125 ? -7.929 9.999 3.657 1.00 89.88 125 SER A C 1
ATOM 987 O O . SER A 1 125 ? -8.932 10.308 4.300 1.00 89.88 125 SER A O 1
ATOM 989 N N . ILE A 1 126 ? -7.381 10.820 2.755 1.00 88.75 126 ILE A N 1
ATOM 990 C CA . ILE A 1 126 ? -7.980 12.109 2.384 1.00 88.75 126 ILE A CA 1
ATOM 991 C C . ILE A 1 126 ? -9.331 11.869 1.701 1.00 88.75 126 ILE A C 1
ATOM 993 O O . ILE A 1 126 ? -10.328 12.453 2.111 1.00 88.75 126 ILE A O 1
ATOM 997 N N . VAL A 1 127 ? -9.384 10.974 0.711 1.00 89.69 127 VAL A N 1
ATOM 998 C CA . VAL A 1 127 ? -10.598 10.713 -0.083 1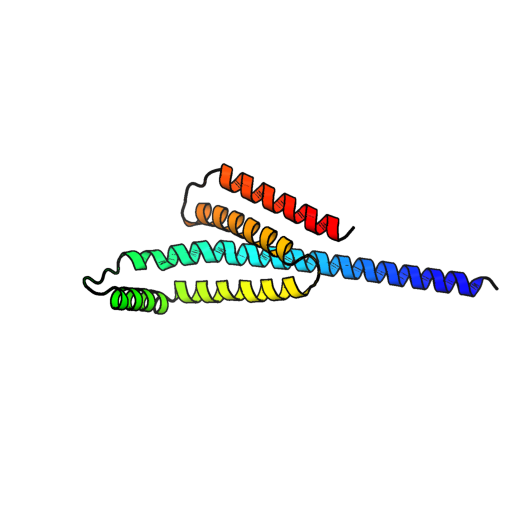.00 89.69 127 VAL A CA 1
ATOM 999 C C . VAL A 1 127 ? -11.709 10.055 0.744 1.00 89.69 127 VAL A C 1
ATOM 1001 O O . VAL A 1 127 ? -12.869 10.440 0.636 1.00 89.69 127 VAL A O 1
ATOM 1004 N N . LEU A 1 128 ? -11.381 9.058 1.571 1.00 88.00 128 LEU A N 1
ATOM 1005 C CA . LEU A 1 128 ? -12.372 8.258 2.301 1.00 88.00 128 LEU A CA 1
ATOM 1006 C C . LEU A 1 128 ? -12.744 8.821 3.673 1.00 88.00 128 LEU A C 1
ATOM 1008 O O . LEU A 1 128 ? -13.856 8.571 4.140 1.00 88.00 128 LEU A O 1
ATOM 1012 N N . GLU A 1 129 ? -11.813 9.495 4.351 1.00 85.44 129 GLU A N 1
ATOM 1013 C CA . GLU A 1 129 ? -11.994 9.954 5.734 1.00 85.44 129 GLU A CA 1
ATOM 1014 C C . GLU A 1 129 ? -11.928 11.482 5.881 1.00 85.44 129 GLU A C 1
ATOM 1016 O O . GLU A 1 129 ? -12.068 11.974 6.999 1.00 85.44 129 GLU A O 1
ATOM 1021 N N . ASN A 1 130 ? -11.722 12.238 4.789 1.00 81.56 130 ASN A N 1
ATOM 1022 C CA . ASN A 1 130 ? -11.491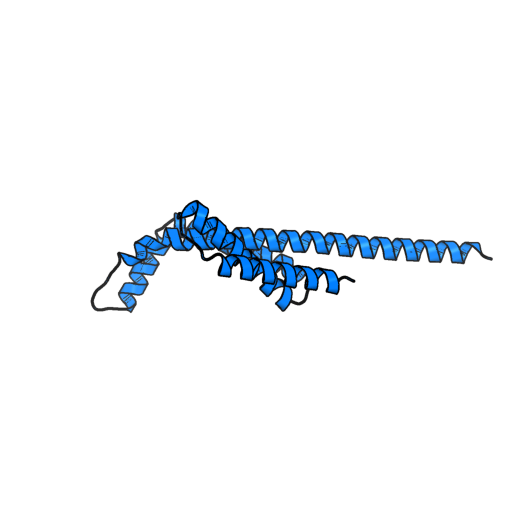 13.692 4.807 1.00 81.56 130 ASN A CA 1
ATOM 1023 C C . ASN A 1 130 ? -10.384 14.110 5.792 1.00 81.56 130 ASN A C 1
ATOM 1025 O O . ASN A 1 130 ? -10.397 15.206 6.360 1.00 81.56 130 ASN A O 1
ATOM 1029 N N . HIS A 1 131 ? -9.418 13.219 6.031 1.00 79.25 131 HIS A N 1
ATOM 1030 C CA . HIS A 1 131 ? -8.361 13.455 7.001 1.00 79.25 131 HIS A CA 1
ATOM 1031 C C . HIS A 1 131 ? -7.345 14.451 6.437 1.00 79.25 131 HIS A C 1
ATOM 1033 O O . HIS A 1 131 ? -6.832 14.270 5.335 1.00 79.25 131 HIS A O 1
ATOM 1039 N N . LYS A 1 132 ? -6.990 15.486 7.206 1.00 77.12 132 LYS A N 1
ATOM 1040 C CA . LYS A 1 132 ? -5.922 16.418 6.813 1.00 77.12 132 LYS A CA 1
ATOM 1041 C C . LYS A 1 132 ? -4.563 15.744 6.991 1.00 77.12 132 LYS A C 1
ATOM 1043 O O . LYS A 1 132 ? -4.272 15.217 8.064 1.00 77.12 132 LYS A O 1
ATOM 1048 N N . ILE A 1 133 ? -3.740 15.744 5.948 1.00 78.06 133 ILE A N 1
ATOM 1049 C CA . ILE A 1 133 ? -2.385 15.176 5.972 1.00 78.06 133 ILE A CA 1
ATOM 1050 C C . ILE A 1 133 ? -1.357 16.291 5.817 1.00 78.06 133 ILE A C 1
ATOM 1052 O O . ILE A 1 133 ? -1.574 17.267 5.103 1.00 78.06 133 ILE A O 1
ATOM 1056 N N . SER A 1 134 ? -0.226 16.141 6.508 1.00 83.06 134 SER A N 1
ATOM 1057 C CA . SER A 1 134 ? 0.899 17.067 6.406 1.00 83.06 134 SER A CA 1
ATOM 1058 C C . SER A 1 134 ? 1.596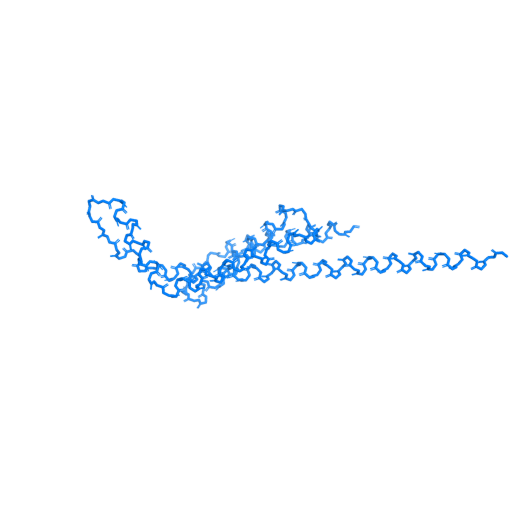 16.931 5.055 1.00 83.06 134 SER A C 1
ATOM 1060 O O . SER A 1 134 ? 2.064 15.848 4.696 1.00 83.06 134 SER A O 1
ATOM 1062 N N . LEU A 1 135 ? 1.756 18.053 4.349 1.00 82.00 135 LEU A N 1
ATOM 1063 C CA . LEU A 1 135 ? 2.477 18.122 3.074 1.00 82.00 135 LEU A CA 1
ATOM 1064 C C . LEU A 1 135 ? 3.922 17.604 3.188 1.00 82.00 135 LEU A C 1
ATOM 1066 O O . LEU A 1 135 ? 4.465 17.076 2.226 1.00 82.00 135 LEU A O 1
ATOM 1070 N N . ARG A 1 136 ? 4.530 17.686 4.380 1.00 82.38 136 ARG A N 1
ATOM 1071 C CA . ARG A 1 136 ? 5.884 17.171 4.647 1.00 82.38 136 ARG A CA 1
ATOM 1072 C C . ARG A 1 136 ? 5.969 15.651 4.498 1.00 82.38 136 ARG A C 1
ATOM 1074 O O . ARG A 1 136 ? 6.954 15.151 3.968 1.00 82.38 136 ARG A O 1
ATOM 1081 N N . ILE A 1 137 ? 4.935 14.929 4.940 1.00 83.69 137 ILE A N 1
ATOM 1082 C CA . ILE A 1 137 ? 4.868 13.464 4.829 1.00 83.69 137 ILE A CA 1
ATOM 1083 C C . ILE A 1 137 ? 4.713 13.070 3.360 1.00 83.69 137 ILE A C 1
ATOM 1085 O O . ILE A 1 137 ? 5.399 12.166 2.890 1.00 83.69 137 ILE A O 1
ATOM 1089 N N . LEU A 1 138 ? 3.865 13.795 2.625 1.00 85.31 138 LEU A N 1
ATOM 1090 C CA . LEU A 1 138 ? 3.676 13.573 1.195 1.00 85.31 138 LEU A CA 1
ATOM 1091 C C . LEU A 1 138 ? 4.973 13.832 0.416 1.00 85.31 138 LEU A C 1
ATOM 1093 O O . LEU A 1 138 ? 5.392 12.989 -0.369 1.00 85.31 138 LEU A O 1
ATOM 1097 N N . LEU A 1 139 ? 5.639 14.959 0.681 1.00 88.19 139 LEU A N 1
ATOM 1098 C CA . LEU A 1 139 ? 6.895 15.321 0.026 1.00 88.19 139 LEU A CA 1
ATOM 1099 C C . LEU A 1 139 ? 7.997 14.292 0.305 1.00 88.19 139 LEU A C 1
ATOM 1101 O O . LEU A 1 139 ? 8.682 13.864 -0.621 1.00 88.19 139 LEU A O 1
ATOM 1105 N N . GLY A 1 140 ? 8.132 13.854 1.561 1.00 87.19 140 GLY A N 1
ATOM 1106 C CA . GLY A 1 140 ? 9.069 12.794 1.932 1.00 87.19 140 GLY A CA 1
ATOM 1107 C C . GLY A 1 140 ? 8.773 11.480 1.207 1.00 87.19 140 GLY A C 1
ATOM 1108 O O . GLY A 1 140 ? 9.678 10.886 0.629 1.00 87.19 140 GLY A O 1
ATOM 1109 N N . GLY A 1 141 ? 7.505 11.056 1.165 1.00 86.62 141 GLY A N 1
ATOM 1110 C CA . GLY A 1 141 ? 7.100 9.837 0.459 1.00 86.62 141 GLY A CA 1
ATOM 1111 C C . GLY A 1 141 ? 7.380 9.895 -1.045 1.00 86.62 141 GLY A C 1
ATOM 1112 O O . GLY A 1 141 ? 7.877 8.923 -1.616 1.00 86.62 141 GLY A O 1
ATOM 1113 N N . VAL A 1 142 ? 7.129 11.043 -1.685 1.00 88.75 142 VAL A N 1
ATOM 1114 C CA . VAL A 1 142 ? 7.447 11.260 -3.106 1.00 88.75 142 VAL A CA 1
ATOM 1115 C C . VAL A 1 142 ? 8.954 11.173 -3.330 1.00 88.75 142 VAL A C 1
ATOM 1117 O O . VAL A 1 142 ? 9.389 10.448 -4.221 1.00 88.75 142 VAL A O 1
ATOM 1120 N N . LEU A 1 143 ? 9.758 11.833 -2.493 1.00 89.81 143 LEU A N 1
ATOM 1121 C CA . LEU A 1 143 ? 11.214 11.827 -2.622 1.00 89.81 143 LEU A CA 1
ATOM 1122 C C . LEU A 1 143 ? 11.806 10.417 -2.477 1.00 89.81 143 LEU A C 1
ATOM 1124 O O . LEU A 1 143 ? 12.655 10.026 -3.276 1.00 89.81 143 LEU A O 1
ATOM 1128 N N . VAL A 1 144 ? 11.326 9.626 -1.510 1.00 88.19 144 VAL A N 1
ATOM 1129 C CA . VAL A 1 144 ? 11.777 8.235 -1.331 1.00 88.19 144 VAL A CA 1
ATOM 1130 C C . VAL A 1 144 ? 11.353 7.355 -2.508 1.00 88.19 144 VAL A C 1
ATOM 1132 O O . VAL A 1 144 ? 12.142 6.534 -2.980 1.00 88.19 144 VAL A O 1
ATOM 1135 N N . THR A 1 145 ? 10.137 7.542 -3.027 1.00 85.25 145 THR A N 1
ATOM 1136 C CA . THR A 1 145 ? 9.644 6.782 -4.187 1.00 85.25 145 THR A CA 1
ATOM 1137 C C . THR A 1 145 ? 10.462 7.105 -5.441 1.00 85.25 145 THR A C 1
ATOM 1139 O O . THR A 1 145 ? 10.870 6.195 -6.158 1.00 85.25 145 THR A O 1
ATOM 1142 N N . LEU A 1 146 ? 10.786 8.381 -5.676 1.00 86.56 146 LEU A N 1
ATOM 1143 C CA . LEU A 1 146 ? 11.642 8.799 -6.791 1.00 86.56 146 LEU A CA 1
ATOM 1144 C C . LEU A 1 146 ? 13.069 8.256 -6.650 1.00 86.56 146 LEU A C 1
ATOM 1146 O O . LEU A 1 146 ? 13.590 7.668 -7.593 1.00 86.56 146 LEU A O 1
ATOM 1150 N N . GLY A 1 147 ? 13.681 8.388 -5.470 1.00 85.12 147 GLY A N 1
ATOM 1151 C CA . GLY A 1 147 ? 15.035 7.889 -5.219 1.00 85.12 147 GLY A CA 1
ATOM 1152 C C . GLY A 1 147 ? 15.153 6.373 -5.399 1.00 85.12 147 GLY A C 1
ATOM 1153 O O . GLY A 1 147 ? 16.081 5.897 -6.045 1.00 85.12 147 GLY A O 1
ATOM 1154 N N . SER A 1 148 ? 14.184 5.608 -4.892 1.00 81.19 148 SER A N 1
ATOM 1155 C CA . SER A 1 148 ? 14.165 4.149 -5.073 1.00 81.19 148 SER A CA 1
ATOM 1156 C C . SER A 1 148 ? 13.897 3.732 -6.523 1.00 81.19 148 SER A C 1
ATOM 1158 O O . SER A 1 148 ? 14.536 2.797 -6.996 1.00 81.19 148 SER A O 1
ATOM 1160 N N . SER A 1 149 ? 13.057 4.468 -7.262 1.00 77.56 149 SER A N 1
ATOM 1161 C CA . SER A 1 149 ? 12.852 4.245 -8.705 1.00 77.56 149 SER A CA 1
ATOM 1162 C C . SER A 1 149 ? 14.141 4.446 -9.504 1.00 77.56 149 SER A C 1
ATOM 1164 O O . SER A 1 149 ? 14.465 3.635 -10.368 1.00 77.56 149 SER A O 1
ATOM 1166 N N . LEU A 1 150 ? 14.901 5.502 -9.188 1.00 81.81 150 LEU A N 1
ATOM 1167 C CA . LEU A 1 150 ? 16.192 5.774 -9.822 1.00 81.81 150 LEU A CA 1
ATOM 1168 C C . LEU A 1 150 ? 17.193 4.647 -9.557 1.00 81.81 150 LEU A C 1
ATOM 1170 O O . LEU A 1 150 ? 17.876 4.220 -10.479 1.00 81.81 150 LEU A O 1
ATOM 1174 N N . ILE A 1 151 ? 17.246 4.120 -8.329 1.00 80.12 151 ILE A N 1
ATOM 1175 C CA . ILE A 1 151 ? 18.120 2.986 -7.994 1.00 80.12 151 ILE A CA 1
ATOM 1176 C C . ILE A 1 151 ? 17.732 1.734 -8.795 1.00 80.12 151 ILE A C 1
ATOM 1178 O O . ILE A 1 151 ? 18.621 1.043 -9.288 1.00 80.12 151 ILE A O 1
ATOM 1182 N N . CYS A 1 152 ? 16.434 1.452 -8.962 1.00 71.81 152 CYS A N 1
ATOM 1183 C CA . CYS A 1 152 ? 15.972 0.320 -9.770 1.00 71.81 152 CYS A CA 1
ATOM 1184 C C . CYS A 1 152 ? 16.415 0.433 -11.236 1.00 71.81 152 CYS A C 1
ATOM 1186 O O . CYS A 1 152 ? 16.867 -0.555 -11.803 1.00 71.81 152 CYS A O 1
ATOM 1188 N N . ILE A 1 153 ? 16.325 1.629 -11.828 1.00 71.06 153 ILE A N 1
ATOM 1189 C CA . ILE A 1 153 ? 16.717 1.870 -13.227 1.00 71.06 153 ILE A CA 1
ATOM 1190 C C . ILE A 1 153 ? 18.243 1.806 -13.387 1.00 71.06 153 ILE A C 1
ATOM 1192 O O . ILE A 1 153 ? 18.742 1.177 -14.317 1.00 71.06 153 ILE A O 1
ATOM 1196 N N . SER A 1 154 ? 18.996 2.404 -12.459 1.00 74.19 154 SER A N 1
ATOM 1197 C CA . SER A 1 154 ? 20.464 2.395 -12.502 1.00 74.19 154 SER A CA 1
ATOM 1198 C C . SER A 1 154 ? 21.063 1.001 -12.319 1.00 74.19 154 SER A C 1
ATOM 1200 O O . SER A 1 154 ? 22.143 0.742 -12.830 1.00 74.19 154 SER A O 1
ATOM 1202 N N . HIS A 1 155 ? 20.393 0.102 -11.595 1.00 63.31 155 HIS A N 1
ATOM 1203 C CA . HIS A 1 155 ? 20.849 -1.282 -11.430 1.00 63.31 155 HIS A CA 1
ATOM 1204 C C . HIS A 1 155 ? 20.652 -2.131 -12.707 1.00 63.31 155 HIS A C 1
ATOM 1206 O O . HIS A 1 155 ? 21.217 -3.216 -12.816 1.00 63.31 155 HIS A O 1
ATOM 1212 N N . GLU A 1 156 ? 19.848 -1.666 -13.666 1.00 53.12 156 GLU A N 1
ATOM 1213 C CA . GLU A 1 156 ? 19.616 -2.342 -14.952 1.00 53.12 156 GLU A CA 1
ATOM 1214 C C . GLU A 1 156 ? 20.558 -1.849 -16.073 1.00 53.12 156 GLU A C 1
ATOM 1216 O O . GLU A 1 156 ? 20.559 -2.425 -17.161 1.00 53.12 156 GLU A O 1
ATOM 1221 N N . SER A 1 157 ? 21.357 -0.803 -15.811 1.00 47.41 157 SER A N 1
ATOM 1222 C CA . SER A 1 157 ? 22.317 -0.184 -16.749 1.00 47.41 157 SER A CA 1
ATOM 1223 C C . SER A 1 157 ? 23.710 -0.801 -16.640 1.00 47.41 157 SER A C 1
ATOM 1225 O O . SER A 1 157 ? 24.350 -0.976 -17.700 1.00 47.41 157 SER A O 1
#

Organism: NCBI:txid315576

Sequence (157 aa):
MCCGSKSLDNTALEADSRQRNSSFYKSQMTLHLYFMTAVLWGVTNVLLKRNSKGIKDIKIENSKVNQILAELKYLATNWKYFTTFGVNQLGSVLYFYALNQKLSSLSVAVIFTNSLTMLITSVTSIVLENHKISLRILLGGVLVTLGSSLICISHES

Radius of gyration: 23.23 Å; chains: 1; bounding box: 54×36×81 Å